Protein AF-A0A455T056-F1 (afdb_monomer_lite)

Secondary structure (DSSP, 8-state):
------PPPP-HHHHHHHHHHHHHHHHHHHHHS-HHHHHHHHHHHHH--THHHHTTGGGS-HHHHHHHHHHHHHHHHHHHHHHHHHHHHTS-TT----B-HHHHHHHHHHHHHHHHHHHHHHT-GGGPSPPHHHHHHHHHHHHHHHHTTTPPBGGG--

pLDDT: mean 86.05, std 11.61, range [31.84, 95.88]

Sequence (158 aa):
MPNSQNFPLPGLLEWALAGRTFEDLQELALRLLPEQAQARWQRWHETQEISELETLLPQLSPGDQHLLEILVALEQGIELLQSRTQEILEHPFDSPLYFSEPEIRQLRWLIGLSESTLRRLQTCRSLQPFPLELDMGRRLFRYLGRILRYYPRRESLN

Structure (mmCIF, N/CA/C/O backbone):
data_AF-A0A455T056-F1
#
_entry.id   AF-A0A455T056-F1
#
loop_
_atom_site.group_PDB
_atom_site.id
_atom_site.type_symbol
_atom_site.label_atom_id
_atom_site.label_alt_id
_atom_site.label_comp_id
_atom_site.label_asym_id
_atom_site.label_entity_id
_atom_site.label_seq_id
_atom_site.pdbx_PDB_ins_code
_atom_site.Cartn_x
_atom_site.Cartn_y
_atom_site.Cartn_z
_atom_site.occupancy
_atom_site.B_iso_or_equiv
_atom_site.auth_seq_id
_atom_site.auth_comp_id
_atom_site.auth_asym_id
_atom_site.auth_atom_id
_atom_site.pdbx_PDB_model_num
ATOM 1 N N . MET A 1 1 ? -0.198 -18.231 -31.625 1.00 31.84 1 MET A N 1
ATOM 2 C CA . MET A 1 1 ? 0.168 -16.801 -31.571 1.00 31.84 1 MET A CA 1
ATOM 3 C C . MET A 1 1 ? -0.710 -16.157 -30.507 1.00 31.84 1 MET A C 1
ATOM 5 O O . MET A 1 1 ? -1.876 -15.929 -30.808 1.00 31.84 1 MET A O 1
ATOM 9 N N . PRO A 1 2 ? -0.283 -15.982 -29.244 1.00 41.41 2 PRO A N 1
ATOM 10 C CA . PRO A 1 2 ? -1.115 -15.231 -28.320 1.00 41.41 2 PRO A CA 1
ATOM 11 C C . PRO A 1 2 ? -0.997 -13.750 -28.691 1.00 41.41 2 PRO A C 1
ATOM 13 O O . PRO A 1 2 ? 0.103 -13.253 -28.908 1.00 41.41 2 PRO A O 1
ATOM 16 N N . ASN A 1 3 ? -2.144 -13.085 -28.819 1.00 36.38 3 ASN A N 1
ATOM 17 C CA . ASN A 1 3 ? -2.261 -11.655 -29.072 1.00 36.38 3 ASN A CA 1
ATOM 18 C C . ASN A 1 3 ? -1.389 -10.870 -28.085 1.00 36.38 3 ASN A C 1
ATOM 20 O O . ASN A 1 3 ? -1.761 -10.713 -26.921 1.00 36.38 3 ASN A O 1
ATOM 24 N N . SER A 1 4 ? -0.251 -10.365 -28.556 1.00 43.38 4 SER A N 1
ATOM 25 C CA . SER A 1 4 ? 0.544 -9.351 -27.871 1.00 43.38 4 SER A CA 1
ATOM 26 C C . SER A 1 4 ? -0.270 -8.059 -27.873 1.00 43.38 4 SER A C 1
ATOM 28 O O . SER A 1 4 ? -0.117 -7.207 -28.744 1.00 43.38 4 SER A O 1
ATOM 30 N N . GLN A 1 5 ? -1.229 -7.932 -26.954 1.00 52.34 5 GLN A N 1
ATOM 31 C CA . GLN A 1 5 ? -1.783 -6.623 -26.644 1.00 52.34 5 GLN A CA 1
ATOM 32 C C . GLN A 1 5 ? -0.616 -5.789 -26.114 1.00 52.34 5 GLN A C 1
ATOM 34 O O . GLN A 1 5 ? -0.154 -6.010 -24.996 1.00 52.34 5 GLN A O 1
ATOM 39 N N . ASN A 1 6 ? -0.115 -4.880 -26.954 1.00 55.66 6 ASN A N 1
ATOM 40 C CA . ASN A 1 6 ? 0.864 -3.866 -26.583 1.00 55.66 6 ASN A CA 1
ATOM 41 C C . ASN A 1 6 ? 0.196 -2.909 -25.595 1.00 55.66 6 ASN A C 1
ATOM 43 O O . ASN A 1 6 ? -0.308 -1.852 -25.969 1.00 55.66 6 ASN A O 1
ATOM 47 N N . PHE A 1 7 ? 0.126 -3.312 -24.332 1.00 58.00 7 PHE A N 1
ATOM 48 C CA . PHE A 1 7 ? -0.151 -2.374 -23.264 1.00 58.00 7 PHE A CA 1
ATOM 49 C C . PHE A 1 7 ? 1.102 -1.516 -23.075 1.00 58.00 7 PHE A C 1
ATOM 51 O O . PHE A 1 7 ? 2.185 -2.090 -22.933 1.00 58.00 7 PHE A O 1
ATOM 58 N N . PRO A 1 8 ? 0.990 -0.175 -23.097 1.00 71.12 8 PRO A N 1
ATOM 59 C CA . PRO A 1 8 ? 2.126 0.670 -22.766 1.00 71.12 8 PRO A CA 1
ATOM 60 C C . PRO A 1 8 ? 2.596 0.310 -21.356 1.00 71.12 8 PRO A C 1
ATOM 62 O O . PRO A 1 8 ? 1.782 0.165 -20.439 1.00 71.12 8 PRO A O 1
ATOM 65 N N . LEU A 1 9 ? 3.900 0.089 -21.197 1.00 77.94 9 LEU A N 1
ATOM 66 C CA . LEU A 1 9 ? 4.461 -0.197 -19.885 1.00 77.94 9 LEU A CA 1
ATOM 67 C C . LEU A 1 9 ? 4.297 1.042 -18.994 1.00 77.94 9 LEU A C 1
ATOM 69 O O . LEU A 1 9 ? 4.563 2.147 -19.467 1.00 77.94 9 LEU A O 1
ATOM 73 N N . PRO A 1 10 ? 3.852 0.876 -17.737 1.00 83.69 10 PRO A N 1
ATOM 74 C CA . PRO A 1 10 ? 3.848 1.950 -16.755 1.00 83.69 10 PRO A CA 1
ATOM 75 C C . PRO A 1 10 ? 5.229 2.606 -16.662 1.00 83.69 10 PRO A C 1
ATOM 77 O O . PRO A 1 10 ? 6.227 1.918 -16.436 1.00 83.69 10 PRO A O 1
ATOM 80 N N . GLY A 1 11 ? 5.275 3.920 -16.861 1.00 83.81 11 GLY A N 1
ATOM 81 C CA . GLY A 1 11 ? 6.469 4.725 -16.678 1.00 83.81 11 GLY A CA 1
ATOM 82 C C . GLY A 1 11 ? 6.619 5.184 -15.230 1.00 83.81 11 GLY A C 1
ATOM 83 O O . GLY A 1 11 ? 5.839 4.830 -14.343 1.00 83.81 11 GLY A O 1
ATOM 84 N N . LEU A 1 12 ? 7.640 6.007 -14.990 1.00 84.75 12 LEU A N 1
ATOM 85 C CA . LEU A 1 12 ? 7.947 6.551 -13.665 1.00 84.75 12 LEU A CA 1
ATOM 86 C C . LEU A 1 12 ? 6.755 7.298 -13.049 1.00 84.75 12 LEU A C 1
ATOM 88 O O . LEU A 1 12 ? 6.504 7.182 -11.853 1.00 84.75 12 LEU A O 1
ATOM 92 N N . LEU A 1 13 ? 5.996 8.030 -13.871 1.00 86.81 13 LEU A N 1
ATOM 93 C CA . LEU A 1 13 ? 4.831 8.784 -13.418 1.00 86.81 13 LEU A CA 1
ATOM 94 C C . LEU A 1 13 ? 3.741 7.864 -12.858 1.00 86.81 13 LEU A C 1
ATOM 96 O O . LEU A 1 13 ? 3.213 8.131 -11.783 1.00 86.81 13 LEU A O 1
ATOM 100 N N . GLU A 1 14 ? 3.403 6.779 -13.556 1.00 90.06 14 GLU A N 1
ATOM 101 C CA . GLU A 1 14 ? 2.399 5.828 -13.081 1.00 90.06 14 GLU A CA 1
ATOM 102 C C . GLU A 1 14 ? 2.813 5.179 -11.757 1.00 90.06 14 GLU A C 1
ATOM 104 O O . GLU A 1 14 ? 1.965 4.986 -10.885 1.00 90.06 14 GLU A O 1
ATOM 109 N N . TRP A 1 15 ? 4.102 4.877 -11.586 1.00 90.06 15 TRP A N 1
ATOM 110 C CA . TRP A 1 15 ? 4.627 4.317 -10.340 1.00 90.06 15 TRP A CA 1
ATOM 111 C C . TRP A 1 15 ? 4.649 5.335 -9.199 1.00 90.06 15 TRP A C 1
ATOM 113 O O . TRP A 1 15 ? 4.233 5.000 -8.091 1.00 90.06 15 TRP A O 1
ATOM 123 N N . ALA A 1 16 ? 5.021 6.586 -9.471 1.00 89.38 16 ALA A N 1
ATOM 124 C CA . ALA A 1 16 ? 4.956 7.669 -8.491 1.00 89.38 16 ALA A CA 1
ATOM 125 C C . ALA A 1 16 ? 3.512 7.928 -8.028 1.00 89.38 16 ALA A C 1
ATOM 127 O O . ALA A 1 16 ? 3.246 8.036 -6.832 1.00 89.38 16 ALA A O 1
ATOM 128 N N . LEU A 1 17 ? 2.552 7.951 -8.960 1.00 92.00 17 LEU A N 1
ATOM 129 C CA . LEU A 1 17 ? 1.130 8.095 -8.636 1.00 92.00 17 LEU A CA 1
ATOM 130 C C . LEU A 1 17 ? 0.586 6.891 -7.853 1.00 92.00 17 LEU A C 1
ATOM 132 O O . LEU A 1 17 ? -0.278 7.058 -6.992 1.00 92.00 17 LEU A O 1
ATOM 136 N N . ALA A 1 18 ? 1.081 5.681 -8.129 1.00 93.12 18 ALA A N 1
ATOM 137 C CA . ALA A 1 18 ? 0.713 4.487 -7.375 1.00 93.12 18 ALA A CA 1
ATOM 138 C C . ALA A 1 18 ? 1.220 4.563 -5.931 1.00 93.12 18 ALA A C 1
ATOM 140 O O . ALA A 1 18 ? 0.439 4.309 -5.015 1.00 93.12 18 ALA A O 1
ATOM 141 N N . GLY A 1 19 ? 2.477 4.978 -5.738 1.00 93.56 19 GLY A N 1
ATOM 142 C CA . GLY A 1 19 ? 3.056 5.233 -4.418 1.00 93.56 19 GLY A CA 1
ATOM 143 C C . GLY A 1 19 ? 2.249 6.272 -3.649 1.00 93.56 19 GLY A C 1
ATOM 144 O O . GLY A 1 19 ? 1.789 5.996 -2.545 1.00 93.56 19 GLY A O 1
ATOM 145 N N . ARG A 1 20 ? 1.935 7.406 -4.288 1.00 94.38 20 ARG A N 1
ATOM 146 C CA . ARG A 1 20 ? 1.098 8.439 -3.669 1.00 94.38 20 ARG A CA 1
ATOM 147 C C . ARG A 1 20 ? -0.290 7.928 -3.282 1.00 94.38 20 ARG A C 1
ATOM 149 O O . ARG A 1 20 ? -0.790 8.235 -2.209 1.00 94.38 20 ARG A O 1
ATOM 156 N N . THR A 1 21 ? -0.900 7.102 -4.131 1.00 95.00 21 THR A N 1
ATOM 157 C CA . THR A 1 21 ? -2.197 6.488 -3.819 1.00 95.00 21 THR A CA 1
ATOM 158 C C . THR A 1 21 ? -2.103 5.552 -2.610 1.00 95.00 21 THR A C 1
ATOM 160 O O . THR A 1 21 ? -3.055 5.465 -1.833 1.00 95.00 21 THR A O 1
ATOM 163 N N . PHE A 1 22 ? -0.991 4.826 -2.442 1.00 95.88 22 PHE A N 1
ATOM 164 C CA . PHE A 1 22 ? -0.776 4.013 -1.245 1.00 95.88 22 PHE A CA 1
ATOM 165 C C . PHE A 1 22 ? -0.657 4.880 0.008 1.00 95.88 22 PHE A C 1
ATOM 167 O O . PHE A 1 22 ? -1.309 4.552 0.994 1.00 95.88 22 PHE A O 1
ATOM 174 N N . GLU A 1 23 ? 0.078 5.994 -0.048 1.00 94.88 23 GLU A N 1
ATOM 175 C CA . GLU A 1 23 ? 0.181 6.961 1.057 1.00 94.88 23 GLU A CA 1
ATOM 176 C C . GLU A 1 23 ? -1.192 7.531 1.441 1.00 94.88 23 GLU A C 1
ATOM 178 O O . GLU A 1 23 ? -1.579 7.487 2.606 1.00 94.88 23 GLU A O 1
ATOM 183 N N . ASP A 1 24 ? -1.977 7.995 0.463 1.00 95.06 24 ASP A N 1
ATOM 184 C CA . ASP A 1 24 ? -3.309 8.555 0.722 1.00 95.06 24 ASP A CA 1
ATOM 185 C C . ASP A 1 24 ? -4.251 7.497 1.342 1.00 95.06 24 ASP A C 1
ATOM 187 O O . ASP A 1 24 ? -5.070 7.794 2.219 1.00 95.06 24 ASP A O 1
ATOM 191 N N . LEU A 1 25 ? -4.146 6.236 0.900 1.00 94.50 25 LEU A N 1
ATOM 192 C CA . LEU A 1 25 ? -4.923 5.133 1.465 1.00 94.50 25 LEU A CA 1
ATOM 193 C C . LEU A 1 25 ? -4.444 4.771 2.874 1.00 94.50 25 LEU A C 1
ATOM 195 O O . LEU A 1 25 ? -5.271 4.444 3.726 1.00 94.50 25 LEU A O 1
ATOM 199 N N . GLN A 1 26 ? -3.136 4.833 3.120 1.00 94.75 26 GLN A N 1
ATOM 200 C CA . GLN A 1 26 ? -2.533 4.589 4.424 1.00 94.75 26 GLN A CA 1
ATOM 201 C C . GLN A 1 26 ? -3.006 5.646 5.428 1.00 94.75 26 GLN A C 1
ATOM 203 O O . GLN A 1 26 ? -3.501 5.296 6.497 1.00 94.75 26 GLN A O 1
ATOM 208 N N . GLU A 1 27 ? -2.965 6.927 5.060 1.00 93.69 27 GLU A N 1
ATOM 209 C CA . GLU A 1 27 ? -3.456 8.029 5.892 1.00 93.69 27 GLU A CA 1
ATOM 210 C C . GLU A 1 27 ? -4.944 7.859 6.233 1.00 93.69 27 GLU A C 1
ATOM 212 O O . GLU A 1 27 ? -5.362 8.030 7.383 1.00 93.69 27 GLU A O 1
ATOM 217 N N . LEU A 1 28 ? -5.759 7.467 5.248 1.00 92.62 28 LEU A N 1
ATOM 218 C CA . LEU A 1 28 ? -7.175 7.197 5.473 1.00 92.62 28 LEU A CA 1
ATOM 219 C C . LEU A 1 28 ? -7.395 5.987 6.392 1.00 92.62 28 LEU A C 1
ATOM 221 O O . LEU A 1 28 ? -8.207 6.065 7.312 1.00 92.62 28 LEU A O 1
ATOM 225 N N . ALA A 1 29 ? -6.695 4.875 6.156 1.00 92.06 29 ALA A N 1
ATOM 226 C CA . ALA A 1 29 ? -6.813 3.668 6.970 1.00 92.06 29 ALA A CA 1
ATOM 227 C C . ALA A 1 29 ? -6.378 3.920 8.421 1.00 92.06 29 ALA A C 1
ATOM 229 O O . ALA A 1 29 ? -7.051 3.463 9.345 1.00 92.06 29 ALA A O 1
ATOM 230 N N . LEU A 1 30 ? -5.326 4.716 8.628 1.00 93.06 30 LEU A N 1
ATOM 231 C CA . LEU A 1 30 ? -4.853 5.107 9.951 1.00 93.06 30 LEU A CA 1
ATOM 232 C C . LEU A 1 30 ? -5.905 5.927 10.702 1.00 93.06 30 LEU A C 1
ATOM 234 O O . LEU A 1 30 ? -6.206 5.631 11.853 1.00 93.06 30 LEU A O 1
ATOM 238 N N . ARG A 1 31 ? -6.541 6.904 10.045 1.00 92.19 31 ARG A N 1
ATOM 239 C CA . ARG A 1 31 ? -7.613 7.718 10.654 1.00 92.19 31 ARG A CA 1
ATOM 240 C C . ARG A 1 31 ? -8.840 6.912 11.074 1.00 92.19 31 ARG A C 1
ATOM 242 O O . ARG A 1 31 ? -9.601 7.370 11.923 1.00 92.19 31 ARG A O 1
ATOM 249 N N . LEU A 1 32 ? -9.061 5.753 10.457 1.00 91.38 32 LEU A N 1
ATOM 250 C CA . LEU A 1 32 ? -10.173 4.863 10.785 1.00 91.38 32 LEU A CA 1
ATOM 251 C C . LEU A 1 32 ? -9.881 3.956 11.983 1.00 91.38 32 LEU A C 1
ATOM 253 O O . LEU A 1 32 ? -10.823 3.412 12.556 1.00 91.38 32 LEU A O 1
ATOM 257 N N . LEU A 1 33 ? -8.612 3.797 12.367 1.00 92.44 33 LEU A N 1
ATOM 258 C CA . LEU A 1 33 ? -8.238 3.013 13.535 1.00 92.44 33 LEU A CA 1
ATOM 259 C C . LEU A 1 33 ? -8.562 3.747 14.848 1.00 92.44 33 LEU A C 1
ATOM 261 O O . LEU A 1 33 ? -8.527 4.978 14.895 1.00 92.44 33 LEU A O 1
ATOM 265 N N . PRO A 1 34 ? -8.789 3.016 15.955 1.00 92.75 34 PRO A N 1
ATOM 266 C CA . PRO A 1 34 ? -8.833 3.600 17.295 1.00 92.75 34 PRO A CA 1
ATOM 267 C C . PRO A 1 34 ? -7.531 4.340 17.646 1.00 92.75 34 PRO A C 1
ATOM 269 O O . PRO A 1 34 ? -6.450 3.893 17.274 1.00 92.75 34 PRO A O 1
ATOM 272 N N . GLU A 1 35 ? -7.595 5.415 18.437 1.00 93.06 35 GLU A N 1
ATOM 273 C CA . GLU A 1 35 ? -6.419 6.241 18.789 1.00 93.06 35 GLU A CA 1
ATOM 274 C C . GLU A 1 35 ? -5.249 5.428 19.374 1.00 93.06 35 GLU A C 1
ATOM 276 O O . GLU A 1 35 ? -4.087 5.647 19.032 1.00 93.06 35 GLU A O 1
ATOM 281 N N . GLN A 1 36 ? -5.545 4.432 20.216 1.00 91.31 36 GLN A N 1
ATOM 282 C CA . GLN A 1 36 ? -4.527 3.536 20.774 1.00 91.31 36 GLN A CA 1
ATOM 283 C C . GLN A 1 36 ? -3.809 2.725 19.683 1.00 91.31 36 GLN A C 1
ATOM 285 O O . GLN A 1 36 ? -2.599 2.516 19.763 1.00 91.31 36 GLN A O 1
ATOM 290 N N . ALA A 1 37 ? -4.547 2.278 18.666 1.00 92.81 37 ALA A N 1
ATOM 291 C CA . ALA A 1 37 ? -4.008 1.551 17.526 1.00 92.81 37 ALA A CA 1
ATOM 292 C C . ALA A 1 37 ? -3.181 2.466 16.620 1.00 92.81 37 ALA A C 1
ATOM 294 O O . ALA A 1 37 ? -2.105 2.063 16.188 1.00 92.81 37 ALA A O 1
ATOM 295 N N . GLN A 1 38 ? -3.618 3.713 16.417 1.00 94.75 38 GLN A N 1
ATOM 296 C CA . GLN A 1 38 ? -2.841 4.724 15.694 1.00 94.75 38 GLN A CA 1
ATOM 297 C C . GLN A 1 38 ? -1.488 4.984 16.369 1.00 94.75 38 GLN A C 1
ATOM 299 O O . GLN A 1 38 ? -0.454 4.990 15.708 1.00 94.75 38 GLN A O 1
ATOM 304 N N . ALA A 1 39 ? -1.470 5.135 17.697 1.00 92.94 39 ALA A N 1
ATOM 305 C CA . ALA A 1 39 ? -0.235 5.364 18.445 1.00 92.94 39 ALA A CA 1
ATOM 306 C C . ALA A 1 39 ? 0.736 4.172 18.369 1.00 92.94 39 ALA A C 1
ATOM 308 O O . ALA A 1 39 ? 1.948 4.365 18.288 1.00 92.94 39 ALA A O 1
ATOM 309 N N . ARG A 1 40 ? 0.218 2.937 18.395 1.00 92.94 40 ARG A N 1
ATOM 310 C CA . ARG A 1 40 ? 1.031 1.718 18.245 1.00 92.94 40 ARG A CA 1
ATOM 311 C C . ARG A 1 40 ? 1.549 1.538 16.825 1.00 92.94 40 ARG A C 1
ATOM 313 O O . ARG A 1 40 ? 2.713 1.200 16.659 1.00 92.94 40 ARG A O 1
ATOM 320 N N . TRP A 1 41 ? 0.721 1.834 15.825 1.00 93.69 41 TRP A N 1
ATOM 321 C CA . TRP A 1 41 ? 1.146 1.893 14.429 1.00 93.69 41 TRP A CA 1
ATOM 322 C C . TRP A 1 41 ? 2.305 2.876 14.239 1.00 93.69 41 TRP A C 1
ATOM 324 O O . TRP A 1 41 ? 3.328 2.510 13.675 1.00 93.69 41 TRP A O 1
ATOM 334 N N . GLN A 1 42 ? 2.181 4.091 14.778 1.00 93.12 42 GLN A N 1
ATOM 335 C CA . GLN A 1 42 ? 3.222 5.113 14.674 1.00 93.12 42 GLN A CA 1
ATOM 336 C C . GLN A 1 42 ? 4.542 4.662 15.316 1.00 93.12 42 GLN A C 1
ATOM 338 O O . GLN A 1 42 ? 5.605 4.838 14.729 1.00 93.12 42 GLN A O 1
ATOM 343 N N . ARG A 1 43 ? 4.483 4.027 16.495 1.00 93.06 43 ARG A N 1
ATOM 344 C CA . ARG A 1 43 ? 5.681 3.465 17.136 1.00 93.06 43 ARG A CA 1
ATOM 345 C C . ARG A 1 43 ? 6.304 2.355 16.309 1.00 93.06 43 ARG A C 1
ATOM 347 O O . ARG A 1 43 ? 7.511 2.372 16.126 1.00 93.06 43 ARG A O 1
ATOM 354 N N . TRP A 1 44 ? 5.496 1.426 15.800 1.00 94.12 44 TRP A N 1
ATOM 355 C CA . TRP A 1 44 ? 5.985 0.379 14.907 1.00 94.12 44 TRP A CA 1
ATOM 356 C C . TRP A 1 44 ? 6.667 0.974 13.671 1.00 94.12 44 TRP A C 1
ATOM 358 O O . TRP A 1 44 ? 7.751 0.535 13.316 1.00 94.12 44 TRP A O 1
ATOM 368 N N . HIS A 1 45 ? 6.083 2.002 13.056 1.00 91.62 45 HIS A N 1
ATOM 369 C CA . HIS A 1 45 ? 6.667 2.670 11.895 1.00 91.62 45 HIS A CA 1
ATOM 370 C C . HIS A 1 45 ? 8.036 3.303 12.223 1.00 91.62 45 HIS A C 1
ATOM 372 O O . HIS A 1 45 ? 8.960 3.259 11.414 1.00 91.62 45 HIS A O 1
ATOM 378 N N . GLU A 1 46 ? 8.200 3.853 13.430 1.00 91.75 46 GLU A N 1
ATOM 379 C CA . GLU A 1 46 ? 9.457 4.458 13.893 1.00 91.75 46 GLU A CA 1
ATOM 380 C C . GLU A 1 46 ? 10.524 3.431 14.306 1.00 91.75 46 GLU A C 1
ATOM 382 O O . GLU A 1 46 ? 11.707 3.636 14.038 1.00 91.75 46 GLU A O 1
ATOM 387 N N . THR A 1 47 ? 10.135 2.347 14.982 1.00 92.00 47 THR A N 1
ATOM 388 C CA . THR A 1 47 ? 11.077 1.378 15.573 1.00 92.00 47 THR A CA 1
ATOM 389 C C . THR A 1 47 ? 11.277 0.125 14.731 1.00 92.00 47 THR A C 1
ATOM 391 O O . THR A 1 47 ? 12.263 -0.585 14.919 1.00 92.00 47 THR A O 1
ATOM 394 N N . GLN A 1 48 ? 10.343 -0.165 13.825 1.00 89.25 48 GLN A N 1
ATOM 395 C CA . GLN A 1 48 ? 10.234 -1.414 13.067 1.00 89.25 48 GLN A CA 1
ATOM 396 C C . GLN A 1 48 ? 10.137 -2.668 13.966 1.00 89.25 48 GLN A C 1
ATOM 398 O O . GLN A 1 48 ? 10.378 -3.795 13.528 1.00 89.25 48 GLN A O 1
ATOM 403 N N . GLU A 1 49 ? 9.749 -2.503 15.238 1.00 90.94 49 GLU A N 1
ATOM 404 C CA . GLU A 1 49 ? 9.589 -3.603 16.193 1.00 90.94 49 GLU A CA 1
ATOM 405 C C . GLU A 1 49 ? 8.196 -4.236 16.086 1.00 90.94 49 GLU A C 1
ATOM 407 O O . GLU A 1 49 ? 7.194 -3.657 16.505 1.00 90.94 49 GLU A O 1
ATOM 412 N N . ILE A 1 50 ? 8.118 -5.469 15.571 1.00 88.19 50 ILE A N 1
ATOM 413 C CA . ILE A 1 50 ? 6.839 -6.165 15.325 1.00 88.19 50 ILE A CA 1
ATOM 414 C C . ILE A 1 50 ? 5.980 -6.358 16.590 1.00 88.19 50 ILE A C 1
ATOM 416 O O . ILE A 1 50 ? 4.752 -6.420 16.508 1.00 88.19 50 ILE A O 1
ATOM 420 N N . SER A 1 51 ? 6.614 -6.374 17.765 1.00 89.62 51 SER A N 1
ATOM 421 C CA . SER A 1 51 ? 5.968 -6.468 19.080 1.00 89.62 51 SER A CA 1
ATOM 422 C C . SER A 1 51 ? 4.957 -5.338 19.332 1.00 89.62 51 SER A C 1
ATOM 424 O O . SER A 1 51 ? 3.944 -5.550 20.011 1.00 89.62 51 SER A O 1
ATOM 426 N N . GLU A 1 52 ? 5.177 -4.152 18.754 1.00 89.94 52 GLU A N 1
ATOM 427 C CA . GLU A 1 52 ? 4.252 -3.016 18.839 1.00 89.94 52 GLU A CA 1
ATOM 428 C C . GLU A 1 52 ? 2.895 -3.327 18.186 1.00 89.94 52 GLU A C 1
ATOM 430 O O . GLU A 1 52 ? 1.859 -2.865 18.672 1.00 89.94 52 GLU A O 1
ATOM 435 N N . LEU A 1 53 ? 2.877 -4.166 17.142 1.00 89.44 53 LEU A N 1
ATOM 436 C CA . LEU A 1 53 ? 1.655 -4.599 16.460 1.00 89.44 53 LEU A CA 1
ATOM 437 C C . LEU A 1 53 ? 1.087 -5.898 17.045 1.0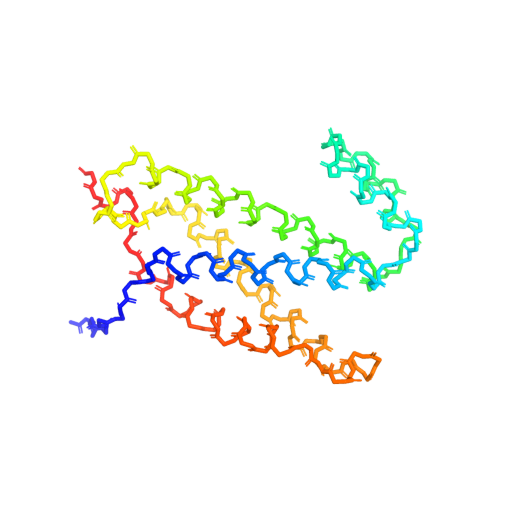0 89.44 53 LEU A C 1
ATOM 439 O O . LEU A 1 53 ? -0.124 -6.010 17.234 1.00 89.44 53 LEU A O 1
ATOM 443 N N . GLU A 1 54 ? 1.933 -6.873 17.385 1.00 88.25 54 GLU A N 1
ATOM 444 C CA . GLU A 1 54 ? 1.489 -8.171 17.922 1.00 88.25 54 GLU A CA 1
ATOM 445 C C . GLU A 1 54 ? 0.702 -8.026 19.228 1.00 88.25 54 GLU A C 1
ATOM 447 O O . GLU A 1 54 ? -0.299 -8.709 19.446 1.00 88.25 54 GLU A O 1
ATOM 452 N N . THR A 1 55 ? 1.118 -7.096 20.088 1.00 87.25 55 THR A N 1
ATOM 453 C CA . THR A 1 55 ? 0.427 -6.818 21.356 1.00 87.25 55 THR A CA 1
ATOM 454 C C . THR A 1 55 ? -0.926 -6.129 21.159 1.00 87.25 55 THR A C 1
ATOM 456 O O . THR A 1 55 ? -1.796 -6.213 22.033 1.00 87.25 55 THR A O 1
ATOM 459 N N . LEU A 1 56 ? -1.123 -5.468 20.015 1.00 86.62 56 LEU A N 1
ATOM 460 C CA . LEU A 1 56 ? -2.344 -4.758 19.650 1.00 86.62 56 LEU A CA 1
ATOM 461 C C . LEU A 1 56 ? -3.408 -5.712 19.081 1.00 86.62 56 LEU A C 1
ATOM 463 O O . LEU A 1 56 ? -4.582 -5.576 19.423 1.00 86.62 56 LEU A O 1
ATOM 467 N N . LEU A 1 57 ? -3.013 -6.697 18.261 1.00 84.94 57 LEU A N 1
ATOM 468 C CA . LEU A 1 57 ? -3.929 -7.573 17.509 1.00 84.94 57 LEU A CA 1
ATOM 469 C C . LEU A 1 57 ? -5.080 -8.179 18.343 1.00 84.94 57 LEU A C 1
ATOM 471 O O . LEU A 1 57 ? -6.228 -8.071 17.905 1.00 84.94 57 LEU A O 1
ATOM 475 N N . PRO A 1 58 ? -4.857 -8.753 19.546 1.00 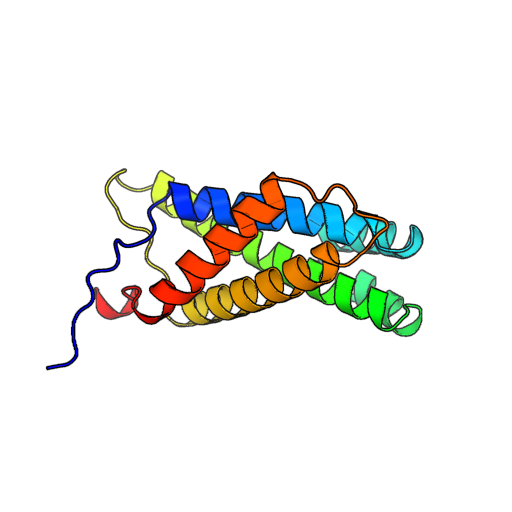86.94 58 PRO A N 1
ATOM 476 C CA . PRO A 1 58 ? -5.933 -9.372 20.328 1.00 86.94 58 PRO A CA 1
ATOM 477 C C . PRO A 1 58 ? -6.973 -8.379 20.865 1.00 86.94 58 PRO A C 1
ATOM 479 O O . PRO A 1 58 ? -8.054 -8.790 21.278 1.00 86.94 58 PRO A O 1
ATOM 482 N N . GLN A 1 59 ? -6.639 -7.086 20.904 1.00 89.94 59 GLN A N 1
ATOM 483 C CA . GLN A 1 59 ? -7.477 -6.020 21.466 1.00 89.94 59 GLN A CA 1
ATOM 484 C C . GLN A 1 59 ? -8.347 -5.339 20.401 1.00 89.94 59 GLN A C 1
ATOM 486 O O . GLN A 1 59 ? -9.261 -4.586 20.733 1.00 89.94 59 GLN A O 1
ATOM 491 N N . LEU A 1 60 ? -8.055 -5.588 19.124 1.00 90.50 60 LEU A N 1
ATOM 492 C CA . LEU A 1 60 ? -8.725 -4.970 17.989 1.00 90.50 60 LEU A CA 1
ATOM 493 C C . LEU A 1 60 ? -9.969 -5.741 17.560 1.00 90.50 60 LEU A C 1
ATOM 495 O O . LEU A 1 60 ? -10.024 -6.970 17.628 1.00 90.50 60 LEU A O 1
ATOM 499 N N . SER A 1 61 ? -10.956 -5.011 17.037 1.00 92.44 61 SER A N 1
ATOM 500 C CA . SER A 1 61 ? -12.055 -5.643 16.312 1.00 92.44 61 SER A CA 1
ATOM 501 C C . SER A 1 61 ? -11.532 -6.290 15.019 1.00 92.44 61 SER A C 1
ATOM 503 O O . SER A 1 61 ? -10.520 -5.842 14.479 1.00 92.44 61 SER A O 1
ATOM 505 N N . PRO A 1 62 ? -12.225 -7.286 14.438 1.00 89.38 62 PRO A N 1
ATOM 506 C CA . PRO A 1 62 ? -11.817 -7.866 13.155 1.00 89.38 62 PRO A CA 1
ATOM 507 C C . PRO A 1 62 ? -11.692 -6.831 12.023 1.00 89.38 62 PRO A C 1
ATOM 509 O O . PRO A 1 62 ? -10.890 -6.995 11.108 1.00 89.38 62 PRO A O 1
ATOM 512 N N . GLY A 1 63 ? -12.486 -5.754 12.080 1.00 88.12 63 GLY A N 1
ATOM 513 C CA . GLY A 1 63 ? -12.386 -4.643 11.135 1.00 88.12 63 GLY A CA 1
ATOM 514 C C . GLY A 1 63 ? -11.081 -3.863 11.294 1.00 88.12 63 GLY A C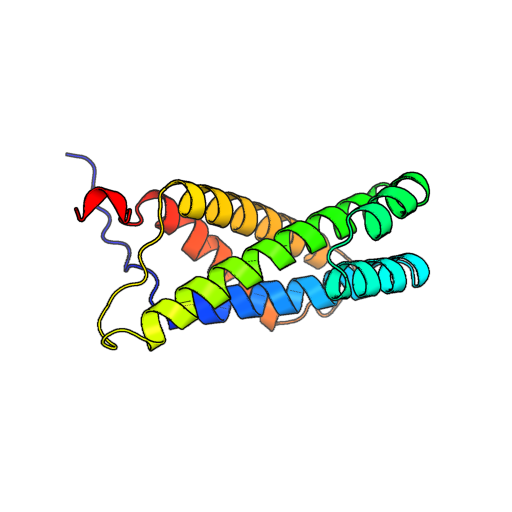 1
ATOM 515 O O . GLY A 1 63 ? -10.418 -3.587 10.298 1.00 88.12 63 GLY A O 1
ATOM 516 N N . ASP A 1 64 ? -10.691 -3.576 12.535 1.00 91.06 64 ASP A N 1
ATOM 517 C CA . ASP A 1 64 ? -9.459 -2.845 12.847 1.00 91.06 64 ASP A CA 1
ATOM 518 C C . ASP A 1 64 ? -8.211 -3.701 12.609 1.00 91.06 64 ASP A C 1
ATOM 520 O O . ASP A 1 64 ? -7.216 -3.196 12.103 1.00 91.06 64 ASP A O 1
ATOM 524 N N . GLN A 1 65 ? -8.270 -5.006 12.900 1.00 91.00 65 GLN A N 1
ATOM 525 C CA . GLN A 1 65 ? -7.204 -5.953 12.545 1.00 91.00 65 GLN A CA 1
ATOM 526 C C . GLN A 1 65 ? -6.949 -5.932 11.039 1.00 91.00 65 GLN A C 1
ATOM 528 O O . GLN A 1 65 ? -5.812 -5.798 10.600 1.00 91.00 65 GLN A O 1
ATOM 533 N N . HIS A 1 66 ? -8.018 -5.982 10.243 1.00 88.94 66 HIS A N 1
ATOM 534 C CA . HIS A 1 66 ? -7.897 -5.917 8.795 1.00 88.94 66 HIS A CA 1
ATOM 535 C C . HIS A 1 66 ? -7.332 -4.574 8.305 1.00 88.94 66 HIS A C 1
ATOM 537 O O . HIS A 1 66 ? -6.525 -4.551 7.378 1.00 88.94 66 HIS A O 1
ATOM 543 N N . LEU A 1 67 ? -7.732 -3.451 8.913 1.00 91.25 67 LEU A N 1
ATOM 544 C CA . LEU A 1 67 ? -7.145 -2.141 8.608 1.00 91.25 67 LEU A CA 1
ATOM 545 C C . LEU A 1 67 ? -5.653 -2.098 8.952 1.00 91.25 67 LEU A C 1
ATOM 547 O O . LEU A 1 67 ? -4.874 -1.561 8.171 1.00 91.25 67 LEU A O 1
ATOM 551 N N . LEU A 1 68 ? -5.245 -2.703 10.067 1.00 92.19 68 LEU A N 1
ATOM 552 C CA . LEU A 1 68 ? -3.843 -2.792 10.460 1.00 92.19 68 LEU A CA 1
ATOM 553 C C . LEU A 1 68 ? -3.018 -3.638 9.481 1.00 92.19 68 LEU A C 1
ATOM 555 O O . LEU A 1 68 ? -1.938 -3.225 9.075 1.00 92.19 68 LEU A O 1
ATOM 559 N N . GLU A 1 69 ? -3.537 -4.789 9.048 1.00 89.81 69 GLU A N 1
ATOM 560 C CA . GLU A 1 69 ? -2.902 -5.616 8.011 1.00 89.81 69 GLU A CA 1
ATOM 561 C C . GLU A 1 69 ? -2.719 -4.840 6.701 1.00 89.81 69 GLU A C 1
ATOM 563 O O . GLU A 1 69 ? -1.673 -4.935 6.058 1.00 89.81 69 GLU A O 1
ATOM 568 N N . ILE A 1 70 ? -3.726 -4.047 6.314 1.00 91.81 70 ILE A N 1
ATOM 569 C CA . ILE A 1 70 ? -3.637 -3.166 5.148 1.00 91.81 70 ILE A CA 1
ATOM 570 C C . ILE A 1 70 ? -2.531 -2.130 5.345 1.00 91.81 70 ILE A C 1
ATOM 572 O O . ILE A 1 70 ? -1.747 -1.930 4.425 1.00 91.81 70 ILE A O 1
ATOM 576 N N . LEU A 1 71 ? -2.445 -1.488 6.511 1.00 94.19 71 LEU A N 1
ATOM 577 C CA . LEU A 1 71 ? -1.404 -0.498 6.790 1.00 94.19 71 LEU A CA 1
ATOM 578 C C . LEU A 1 71 ? 0.000 -1.099 6.646 1.00 94.19 71 LEU A C 1
ATOM 580 O O . LEU A 1 71 ? 0.821 -0.524 5.933 1.00 94.19 71 LEU A O 1
ATOM 584 N N . VAL A 1 72 ? 0.251 -2.281 7.230 1.00 91.44 72 VAL A N 1
ATOM 585 C CA . VAL A 1 72 ? 1.535 -3.003 7.088 1.00 91.44 72 VAL A CA 1
ATOM 586 C C . VAL A 1 72 ? 1.845 -3.280 5.617 1.00 91.44 72 VAL A C 1
ATOM 588 O O . VAL A 1 72 ? 2.964 -3.062 5.157 1.00 91.44 72 VAL A O 1
ATOM 591 N N . ALA A 1 73 ? 0.852 -3.755 4.863 1.00 92.06 73 ALA A N 1
ATOM 592 C CA . ALA A 1 73 ? 1.018 -4.060 3.447 1.00 92.06 73 ALA A CA 1
ATOM 593 C C . ALA A 1 73 ? 1.322 -2.810 2.606 1.00 92.06 73 ALA A C 1
ATOM 595 O O . ALA A 1 73 ? 2.133 -2.871 1.681 1.00 92.06 73 ALA A O 1
ATOM 596 N N . LEU A 1 74 ? 0.664 -1.688 2.917 1.00 94.25 74 LEU A N 1
ATOM 597 C CA . LEU A 1 74 ? 0.883 -0.409 2.247 1.00 94.25 74 LEU A CA 1
ATOM 598 C C . LEU A 1 74 ? 2.287 0.121 2.514 1.00 94.25 74 LEU A C 1
ATOM 600 O O . LEU A 1 74 ? 2.934 0.522 1.554 1.00 94.25 74 LEU A O 1
ATOM 604 N N . GLU A 1 75 ? 2.770 0.046 3.757 1.00 93.38 75 GLU A N 1
ATOM 605 C CA . GLU A 1 75 ? 4.128 0.473 4.118 1.00 93.38 75 GLU A CA 1
ATOM 606 C C . GLU A 1 75 ? 5.180 -0.245 3.264 1.00 93.38 75 GLU A C 1
ATOM 608 O O . GLU A 1 75 ? 5.931 0.384 2.526 1.00 93.38 75 GLU A O 1
ATOM 613 N N . GLN A 1 76 ? 5.129 -1.579 3.230 1.00 90.12 76 GLN A N 1
ATOM 614 C CA . GLN A 1 76 ? 6.048 -2.391 2.418 1.00 90.12 76 GLN A CA 1
ATOM 615 C C . GLN A 1 76 ? 5.969 -2.057 0.920 1.00 90.12 76 GLN A C 1
ATOM 617 O O . GLN A 1 76 ? 6.948 -2.164 0.180 1.00 90.12 76 GLN A O 1
ATOM 622 N N . GLY A 1 77 ? 4.779 -1.693 0.443 1.00 92.06 77 GLY A N 1
ATOM 623 C CA . GLY A 1 77 ? 4.563 -1.258 -0.929 1.00 92.06 77 GLY A CA 1
ATOM 624 C C . GLY A 1 77 ? 5.179 0.090 -1.257 1.00 92.06 77 GLY A C 1
ATOM 625 O O . GLY A 1 77 ? 5.752 0.259 -2.335 1.00 92.06 77 GLY A O 1
ATOM 626 N N . ILE A 1 78 ? 5.029 1.039 -0.337 1.00 93.38 78 ILE A N 1
ATOM 627 C CA . ILE A 1 78 ? 5.592 2.382 -0.429 1.00 93.38 78 ILE A CA 1
ATOM 628 C C . ILE A 1 78 ? 7.117 2.278 -0.437 1.00 93.38 78 ILE A C 1
ATOM 630 O O . ILE A 1 78 ? 7.734 2.772 -1.379 1.00 93.38 78 ILE A O 1
ATOM 634 N N . GLU A 1 79 ? 7.710 1.548 0.510 1.00 92.31 79 GLU A N 1
ATOM 635 C CA . GLU A 1 79 ? 9.157 1.308 0.576 1.00 92.31 79 GLU A CA 1
ATOM 636 C C . GLU A 1 79 ? 9.701 0.690 -0.721 1.00 92.31 79 GLU A C 1
ATOM 638 O O . GLU A 1 79 ? 10.698 1.162 -1.275 1.00 92.31 79 GLU A O 1
ATOM 643 N N . LEU A 1 80 ? 9.019 -0.329 -1.262 1.00 91.56 80 LEU A N 1
ATOM 644 C CA . LEU A 1 80 ? 9.406 -0.965 -2.524 1.00 91.56 80 LEU A CA 1
ATOM 645 C C . LEU A 1 80 ? 9.399 0.031 -3.693 1.00 91.56 80 LEU A C 1
ATOM 647 O O . LEU A 1 80 ? 10.354 0.084 -4.474 1.00 91.56 80 LEU A O 1
ATOM 651 N N . LEU A 1 81 ? 8.323 0.809 -3.843 1.00 91.25 81 LEU A N 1
ATOM 652 C CA . LEU A 1 81 ? 8.216 1.781 -4.931 1.00 91.25 81 LEU A CA 1
ATOM 653 C C . LEU A 1 81 ? 9.217 2.925 -4.772 1.00 91.25 81 LEU A C 1
ATOM 655 O O . LEU A 1 81 ? 9.810 3.335 -5.769 1.00 91.25 81 LEU A O 1
ATOM 659 N N . GLN A 1 82 ? 9.440 3.413 -3.551 1.00 89.81 82 GLN A N 1
ATOM 660 C CA . GLN A 1 82 ? 10.436 4.444 -3.261 1.00 89.81 82 GLN A CA 1
ATOM 661 C C . GLN A 1 82 ? 11.847 3.951 -3.586 1.00 89.81 82 GLN A C 1
ATOM 663 O O . GLN A 1 82 ? 12.565 4.624 -4.324 1.00 89.81 82 GLN A O 1
ATOM 668 N N . SER A 1 83 ? 12.213 2.749 -3.131 1.00 89.25 83 SER A N 1
ATOM 669 C CA . SER A 1 83 ? 13.511 2.133 -3.423 1.00 89.25 83 SER A CA 1
ATOM 670 C C . SER A 1 83 ? 13.751 2.009 -4.929 1.00 89.25 83 SER A C 1
ATOM 672 O O . SER A 1 83 ? 14.778 2.462 -5.431 1.00 89.25 83 SER A O 1
ATOM 674 N N . ARG A 1 84 ? 12.779 1.481 -5.683 1.00 86.44 84 ARG A N 1
ATOM 675 C CA . ARG A 1 84 ? 12.916 1.323 -7.141 1.00 86.44 84 ARG A CA 1
ATOM 676 C C . ARG A 1 84 ? 12.917 2.650 -7.895 1.00 86.44 84 ARG A C 1
ATOM 678 O O . ARG A 1 84 ? 13.635 2.794 -8.880 1.00 86.44 84 ARG A O 1
ATOM 685 N N . THR A 1 85 ? 12.142 3.627 -7.433 1.00 84.25 85 THR A N 1
ATOM 686 C CA . THR A 1 85 ? 12.154 4.987 -7.994 1.00 84.25 85 THR A CA 1
ATOM 687 C C . THR A 1 85 ? 13.526 5.631 -7.799 1.00 84.25 85 THR A C 1
ATOM 689 O O . THR A 1 85 ? 14.068 6.197 -8.746 1.00 84.25 85 THR A O 1
ATOM 692 N N . GLN A 1 86 ? 14.110 5.497 -6.606 1.00 85.00 86 GLN A N 1
ATOM 693 C CA . GLN A 1 86 ? 15.433 6.028 -6.288 1.00 85.00 86 GLN A CA 1
ATOM 694 C C . GLN A 1 86 ? 16.526 5.397 -7.161 1.00 85.00 86 GLN A C 1
ATOM 696 O O . GLN A 1 86 ? 17.330 6.125 -7.736 1.00 85.00 86 GLN A O 1
ATOM 701 N N . GLU A 1 87 ? 16.504 4.073 -7.346 1.00 83.50 87 GLU A N 1
ATOM 702 C CA . GLU A 1 87 ? 17.445 3.379 -8.238 1.00 83.50 87 GLU A CA 1
ATOM 703 C C . GLU A 1 87 ? 17.414 3.935 -9.674 1.00 83.50 87 GLU A C 1
ATOM 705 O O . GLU A 1 87 ? 18.461 4.110 -10.290 1.00 83.50 87 GLU A O 1
ATOM 710 N N . ILE A 1 88 ? 16.237 4.259 -10.227 1.00 79.25 88 ILE A N 1
ATOM 711 C CA . ILE A 1 88 ? 16.161 4.864 -11.570 1.00 79.25 88 ILE A CA 1
ATOM 712 C C . ILE A 1 88 ? 16.757 6.254 -11.608 1.00 79.25 88 ILE A C 1
ATOM 714 O O . ILE A 1 88 ? 17.423 6.590 -12.582 1.00 79.25 88 ILE A O 1
ATOM 718 N N . LEU A 1 89 ? 16.484 7.076 -10.595 1.00 79.19 89 LEU A N 1
ATOM 719 C CA . LEU A 1 89 ? 16.996 8.444 -10.551 1.00 79.19 89 LEU A CA 1
ATOM 720 C C . LEU A 1 89 ? 18.532 8.473 -10.478 1.00 79.19 89 LEU A C 1
ATOM 722 O O . LEU A 1 89 ? 19.147 9.453 -10.897 1.00 79.19 89 LEU A O 1
ATOM 726 N N . GLU A 1 90 ? 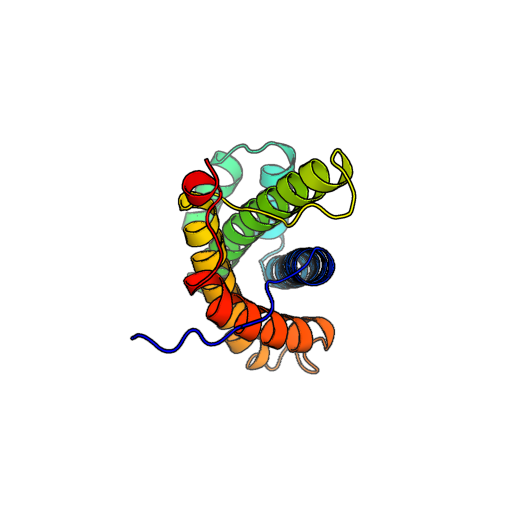19.148 7.393 -9.996 1.00 81.88 90 GLU A N 1
ATOM 727 C CA . GLU A 1 90 ? 20.600 7.175 -9.981 1.00 81.88 90 GLU A CA 1
ATOM 728 C C . GLU A 1 90 ? 21.154 6.635 -11.319 1.00 81.88 90 GLU A C 1
ATOM 730 O O . GLU A 1 90 ? 22.370 6.580 -11.527 1.00 81.88 90 GLU A O 1
ATOM 735 N N . HIS A 1 91 ? 20.275 6.280 -12.259 1.00 70.25 91 HIS A N 1
ATOM 736 C CA . HIS A 1 91 ? 20.582 5.760 -13.589 1.00 70.25 91 HIS A CA 1
ATOM 737 C C . HIS A 1 91 ? 20.131 6.735 -14.703 1.00 70.25 91 HIS A C 1
ATOM 739 O O . HIS A 1 91 ? 19.472 7.741 -14.441 1.00 70.25 91 HIS A O 1
ATOM 745 N N . PRO A 1 92 ? 20.510 6.512 -15.979 1.00 65.38 92 PRO A N 1
ATOM 746 C CA . PRO A 1 92 ? 20.080 7.379 -17.076 1.00 65.38 92 PRO A CA 1
ATOM 747 C C . PRO A 1 92 ? 18.548 7.452 -17.163 1.00 65.38 92 PRO A C 1
ATOM 749 O O . PRO A 1 92 ? 17.891 6.409 -17.154 1.00 65.38 92 PRO A O 1
ATOM 752 N N . PHE A 1 93 ? 18.013 8.672 -17.313 1.00 58.69 93 PHE A N 1
ATOM 753 C CA . PHE A 1 93 ? 16.580 9.028 -17.294 1.00 58.69 93 PHE A CA 1
ATOM 754 C C . PHE A 1 93 ? 15.666 8.181 -18.202 1.00 58.69 93 PHE A C 1
ATOM 756 O O . PHE A 1 93 ? 14.467 8.098 -17.948 1.00 58.69 93 PHE A O 1
ATOM 763 N N . ASP A 1 94 ? 16.219 7.540 -19.235 1.00 62.28 94 ASP A N 1
ATOM 764 C CA . ASP A 1 94 ? 15.475 6.721 -20.200 1.00 62.28 94 ASP A CA 1
ATOM 765 C C . ASP A 1 94 ? 15.398 5.229 -19.820 1.00 62.28 94 ASP A C 1
ATOM 767 O O . ASP A 1 94 ? 14.910 4.409 -20.601 1.00 62.28 94 ASP A O 1
ATOM 771 N N . SER A 1 95 ? 15.882 4.844 -18.635 1.00 63.62 95 SER A N 1
ATOM 772 C CA . SER A 1 95 ? 15.864 3.449 -18.184 1.00 63.62 95 SER A CA 1
ATOM 773 C C . SER A 1 95 ? 14.474 3.072 -17.647 1.00 63.62 95 SER A C 1
ATOM 775 O O . SER A 1 95 ? 14.028 3.651 -16.656 1.00 63.62 95 SER A O 1
ATOM 777 N N . PRO A 1 96 ? 13.758 2.109 -18.252 1.00 71.00 96 PRO A N 1
ATOM 778 C CA . PRO A 1 96 ? 12.477 1.643 -17.720 1.00 71.00 96 PRO A CA 1
ATOM 779 C C . PRO A 1 96 ? 12.629 0.955 -16.351 1.00 71.00 96 PRO A C 1
ATOM 781 O O . PRO A 1 96 ? 13.622 0.280 -16.081 1.00 71.00 96 PRO A O 1
ATOM 784 N N . LEU A 1 97 ? 11.605 1.092 -15.497 1.00 77.56 97 LEU A N 1
ATOM 785 C CA . LEU A 1 97 ? 11.562 0.503 -14.152 1.00 77.56 97 LEU A CA 1
ATOM 786 C C . LEU A 1 97 ? 11.337 -0.997 -14.222 1.00 77.56 97 LEU A C 1
ATOM 788 O O . LEU A 1 97 ? 10.206 -1.446 -14.334 1.00 77.56 97 LEU A O 1
ATOM 792 N N . TYR A 1 98 ? 12.387 -1.801 -14.155 1.00 82.12 98 TYR A N 1
ATOM 793 C CA . TYR A 1 98 ? 12.216 -3.248 -14.124 1.00 82.12 98 TYR A CA 1
ATOM 794 C C . TYR A 1 98 ? 12.107 -3.770 -12.701 1.00 82.12 98 TYR A C 1
ATOM 796 O O . TYR A 1 98 ? 12.919 -3.460 -11.834 1.00 82.12 98 TYR A O 1
ATOM 804 N N . PHE A 1 99 ? 11.129 -4.644 -12.501 1.00 86.06 99 PHE A N 1
ATOM 805 C CA . PHE A 1 99 ? 10.958 -5.393 -11.269 1.00 86.06 99 PHE A CA 1
ATOM 806 C C . PHE A 1 99 ? 11.387 -6.840 -11.481 1.00 86.06 99 PHE A C 1
ATOM 808 O O . PHE A 1 99 ? 11.241 -7.405 -12.571 1.00 86.06 99 PHE A O 1
ATOM 815 N N . SER A 1 100 ? 11.893 -7.446 -10.416 1.00 88.88 100 SER A N 1
ATOM 816 C CA . SER A 1 100 ? 12.055 -8.893 -10.322 1.00 88.88 100 SER A CA 1
ATOM 817 C C . SER A 1 100 ? 10.694 -9.598 -10.258 1.00 88.88 100 SER A C 1
ATOM 819 O O . SER A 1 100 ? 9.672 -8.999 -9.910 1.00 88.88 100 SER A O 1
ATOM 821 N N . GLU A 1 101 ? 10.652 -10.890 -10.570 1.00 89.00 101 GLU A N 1
ATOM 822 C CA . GLU A 1 101 ? 9.410 -11.671 -10.483 1.00 89.00 101 GLU A CA 1
ATOM 823 C C . GLU A 1 101 ? 8.780 -11.669 -9.065 1.00 89.00 101 GLU A C 1
ATOM 825 O O . GLU A 1 101 ? 7.555 -11.528 -8.972 1.00 89.00 101 GLU A O 1
ATOM 830 N N . PRO A 1 102 ? 9.541 -11.765 -7.952 1.00 90.06 102 PRO A N 1
ATOM 831 C CA . PRO A 1 102 ? 8.993 -11.595 -6.604 1.00 90.06 102 PRO A CA 1
ATOM 832 C C . PRO A 1 102 ? 8.320 -10.233 -6.383 1.00 90.06 102 PRO A C 1
ATOM 834 O O . PRO A 1 102 ? 7.214 -10.179 -5.847 1.00 90.06 102 PRO A O 1
ATOM 837 N N . GLU A 1 103 ? 8.930 -9.149 -6.859 1.00 91.38 103 GLU A N 1
ATOM 838 C CA . GLU A 1 103 ? 8.388 -7.791 -6.720 1.00 91.38 103 GLU A CA 1
ATOM 839 C C . GLU A 1 103 ? 7.118 -7.602 -7.544 1.00 91.38 103 GLU A C 1
ATOM 841 O O . GLU A 1 103 ? 6.143 -7.032 -7.062 1.00 91.38 103 GLU A O 1
ATOM 846 N N . ILE A 1 104 ? 7.067 -8.161 -8.758 1.00 90.06 104 ILE A N 1
ATOM 847 C CA . ILE A 1 104 ? 5.839 -8.176 -9.563 1.00 90.06 104 ILE A CA 1
ATOM 848 C C . ILE A 1 104 ? 4.710 -8.892 -8.817 1.00 90.06 104 ILE A C 1
ATOM 850 O O . ILE A 1 104 ? 3.566 -8.430 -8.838 1.00 90.06 104 ILE A O 1
ATOM 854 N N . ARG A 1 105 ? 4.991 -10.019 -8.152 1.00 89.69 105 ARG A N 1
ATOM 855 C CA . ARG A 1 105 ? 3.975 -10.728 -7.357 1.00 89.69 105 ARG A CA 1
ATOM 856 C C . ARG A 1 105 ? 3.510 -9.895 -6.169 1.00 89.69 105 ARG A C 1
ATOM 858 O O . ARG A 1 105 ? 2.299 -9.791 -5.973 1.00 89.69 105 ARG A O 1
ATOM 865 N N . GLN A 1 106 ? 4.439 -9.285 -5.437 1.00 91.31 106 GLN A N 1
ATOM 866 C CA . GLN A 1 106 ? 4.137 -8.412 -4.303 1.00 91.31 106 GLN A CA 1
ATOM 867 C C . GLN A 1 106 ? 3.283 -7.214 -4.734 1.00 91.31 106 GLN A C 1
ATOM 869 O O . GLN A 1 106 ? 2.210 -6.998 -4.176 1.00 91.31 106 GLN A O 1
ATOM 874 N N . LEU A 1 107 ? 3.678 -6.501 -5.793 1.00 91.94 107 LEU A N 1
ATOM 875 C CA . LEU A 1 107 ? 2.931 -5.360 -6.328 1.00 91.94 107 LEU A CA 1
ATOM 876 C C . LEU A 1 107 ? 1.538 -5.755 -6.806 1.00 91.94 107 LEU A C 1
ATOM 878 O O . LEU A 1 107 ? 0.570 -5.051 -6.539 1.00 91.94 107 LEU A O 1
ATOM 882 N N . ARG A 1 108 ? 1.401 -6.894 -7.495 1.00 92.06 108 ARG A N 1
ATOM 883 C CA . ARG A 1 108 ? 0.085 -7.38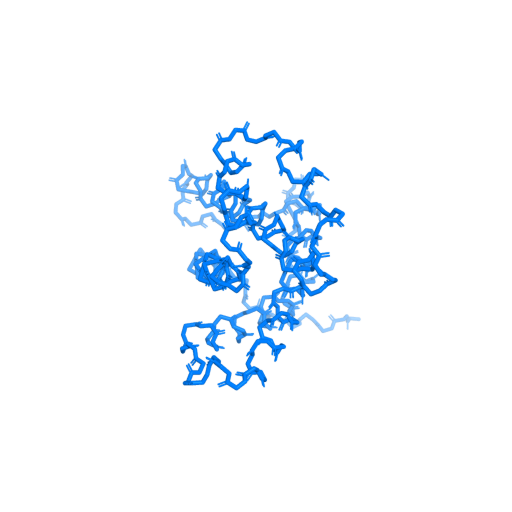5 -7.933 1.00 92.06 108 ARG A CA 1
ATOM 884 C C . ARG A 1 108 ? -0.827 -7.698 -6.759 1.00 92.06 108 ARG A C 1
ATOM 886 O O . ARG A 1 108 ? -2.013 -7.377 -6.823 1.00 92.06 108 ARG A O 1
ATOM 893 N N . TRP A 1 109 ? -0.291 -8.347 -5.731 1.00 92.94 109 TRP A N 1
ATOM 894 C CA . TRP A 1 109 ? -1.037 -8.633 -4.514 1.00 92.94 109 TRP A CA 1
ATOM 895 C C . TRP A 1 109 ? -1.468 -7.334 -3.825 1.00 92.94 109 TRP A C 1
ATOM 897 O O . TRP A 1 109 ? -2.659 -7.160 -3.571 1.00 92.94 109 TRP A O 1
ATOM 907 N N . LEU A 1 110 ? -0.542 -6.390 -3.645 1.00 93.88 110 LEU A N 1
ATOM 908 C CA . LEU A 1 110 ? -0.809 -5.110 -2.998 1.00 93.88 110 LEU A CA 1
ATOM 909 C C . LEU A 1 110 ? -1.833 -4.269 -3.766 1.00 93.88 110 LEU A C 1
ATOM 911 O O . LEU A 1 110 ? -2.785 -3.766 -3.184 1.00 93.88 110 LEU A O 1
ATOM 915 N N . ILE A 1 111 ? -1.704 -4.168 -5.089 1.00 93.50 111 ILE A N 1
ATOM 916 C CA . ILE A 1 111 ? -2.675 -3.475 -5.946 1.00 93.50 111 ILE A CA 1
ATOM 917 C C . ILE A 1 111 ? -4.068 -4.096 -5.814 1.00 93.50 111 ILE A C 1
ATOM 919 O O . ILE A 1 111 ? -5.063 -3.374 -5.749 1.00 93.50 111 ILE A O 1
ATOM 923 N N . GLY A 1 112 ? -4.152 -5.429 -5.764 1.00 92.38 112 GLY A N 1
ATOM 924 C CA . GLY A 1 112 ? -5.415 -6.133 -5.552 1.00 92.38 112 GLY A CA 1
ATOM 925 C C . GLY A 1 112 ? -6.024 -5.843 -4.179 1.00 92.38 112 GLY A C 1
ATOM 926 O O . GLY A 1 112 ? -7.224 -5.574 -4.086 1.00 92.38 112 GLY A O 1
ATOM 927 N N . LEU A 1 113 ? -5.196 -5.852 -3.131 1.00 92.38 113 LEU A N 1
ATOM 928 C CA . LEU A 1 113 ? -5.599 -5.512 -1.768 1.00 92.38 113 LEU A CA 1
ATOM 929 C C . LEU A 1 113 ? -6.123 -4.073 -1.701 1.00 92.38 113 LEU A C 1
ATOM 931 O O . LEU A 1 113 ? -7.264 -3.859 -1.297 1.00 92.38 113 LEU A O 1
ATOM 935 N N . SER A 1 114 ? -5.348 -3.103 -2.184 1.00 93.00 114 SER A N 1
ATOM 936 C CA . SER A 1 114 ? -5.701 -1.683 -2.164 1.00 93.00 114 SER A CA 1
ATOM 937 C C . SER A 1 114 ? -6.956 -1.380 -2.986 1.00 93.00 114 SER A C 1
ATOM 939 O O . SER A 1 114 ? -7.810 -0.620 -2.539 1.00 93.00 114 SER A O 1
ATOM 941 N N . GLU A 1 115 ? -7.147 -2.009 -4.153 1.00 92.81 115 GLU A N 1
ATOM 942 C CA . GLU A 1 115 ? -8.377 -1.849 -4.948 1.00 92.81 115 GLU A CA 1
ATOM 943 C C . GLU A 1 115 ? -9.618 -2.367 -4.209 1.00 92.81 115 GLU A C 1
ATOM 945 O O . GLU A 1 115 ? -10.668 -1.714 -4.229 1.00 92.81 115 GLU A O 1
ATOM 950 N N . SER A 1 116 ? -9.492 -3.513 -3.535 1.00 90.69 116 SER A N 1
ATOM 951 C CA . SER A 1 116 ? -10.554 -4.090 -2.708 1.00 90.69 116 SER A CA 1
ATOM 952 C C . SER A 1 116 ? -10.889 -3.186 -1.518 1.00 90.69 116 SER A C 1
ATOM 954 O O . SER A 1 116 ? -12.062 -2.885 -1.273 1.00 90.69 116 SER A O 1
ATOM 956 N N . THR A 1 117 ? -9.867 -2.684 -0.822 1.00 91.06 117 THR A N 1
ATOM 957 C CA . THR A 1 117 ? -10.017 -1.759 0.306 1.00 91.06 117 THR A CA 1
ATOM 958 C C . THR A 1 117 ? -10.688 -0.463 -0.124 1.00 91.06 117 THR A C 1
ATOM 960 O O . THR A 1 117 ? -11.701 -0.082 0.458 1.00 91.06 117 THR A O 1
ATOM 963 N N . LEU A 1 118 ? -10.209 0.177 -1.194 1.00 91.00 118 LEU A N 1
ATOM 964 C CA . LEU A 1 118 ? -10.802 1.402 -1.736 1.00 91.00 118 LEU A CA 1
ATOM 965 C C . LEU A 1 118 ? -12.276 1.208 -2.088 1.00 91.00 118 LEU A C 1
ATOM 967 O O . LEU A 1 118 ? -13.113 2.045 -1.756 1.00 91.00 118 LEU A O 1
ATOM 971 N N . ARG A 1 119 ? -12.620 0.075 -2.710 1.00 89.94 119 ARG A N 1
ATOM 972 C CA . ARG A 1 119 ? -14.011 -0.261 -3.029 1.00 89.94 119 ARG A CA 1
ATOM 973 C C . ARG A 1 119 ? -14.873 -0.372 -1.771 1.00 89.94 119 ARG A C 1
ATOM 975 O O . ARG A 1 119 ? -16.004 0.104 -1.782 1.00 89.94 119 ARG A O 1
ATOM 982 N N . ARG A 1 120 ? -14.360 -0.988 -0.702 1.00 88.38 120 ARG A N 1
ATOM 983 C CA . ARG A 1 120 ? -15.070 -1.096 0.583 1.00 88.38 120 ARG A CA 1
ATOM 984 C C . ARG A 1 120 ? -15.251 0.273 1.229 1.00 88.38 120 ARG A C 1
ATOM 986 O O . ARG A 1 120 ? -16.379 0.626 1.563 1.00 88.38 120 ARG A O 1
ATOM 993 N N . LEU A 1 121 ? -14.185 1.064 1.331 1.00 87.12 121 LEU A N 1
ATOM 994 C CA . LEU A 1 121 ? -14.221 2.395 1.942 1.00 87.12 121 LEU A CA 1
ATOM 995 C C . LEU A 1 121 ? -15.137 3.362 1.185 1.00 87.12 121 LEU A C 1
ATOM 997 O O . LEU A 1 121 ? -15.854 4.140 1.805 1.00 87.12 121 LEU A O 1
ATOM 1001 N N . GLN A 1 122 ? -15.218 3.252 -0.141 1.00 86.75 122 GLN A N 1
ATOM 1002 C CA . GLN A 1 122 ? -16.148 4.046 -0.946 1.00 86.75 122 GLN A CA 1
ATOM 1003 C C . GLN A 1 122 ? -17.624 3.784 -0.592 1.00 86.75 122 GLN A C 1
ATOM 1005 O O . GLN A 1 122 ? -18.468 4.645 -0.822 1.00 86.75 122 GLN A O 1
ATOM 1010 N N . THR A 1 123 ? -17.959 2.623 -0.017 1.00 86.50 123 THR A N 1
ATOM 1011 C CA . THR A 1 123 ? -19.327 2.328 0.455 1.00 86.50 123 THR A CA 1
ATOM 1012 C C . THR A 1 123 ? -19.610 2.835 1.873 1.00 86.50 123 THR A C 1
ATOM 1014 O O . THR A 1 123 ? -20.767 2.852 2.301 1.00 86.50 123 THR A O 1
ATOM 1017 N N . CYS A 1 124 ? -18.587 3.289 2.603 1.00 85.19 124 CYS A N 1
ATOM 1018 C CA . CYS A 1 124 ? -18.738 3.841 3.944 1.00 85.19 124 CYS A CA 1
ATOM 1019 C C . CYS A 1 124 ? -19.376 5.235 3.876 1.00 85.19 124 CYS A C 1
ATOM 1021 O O . CYS A 1 124 ? -18.818 6.168 3.299 1.00 85.19 124 CYS A O 1
ATOM 1023 N N . ARG A 1 125 ? -20.546 5.394 4.508 1.00 83.88 125 ARG A N 1
ATOM 1024 C CA . ARG A 1 125 ? -21.284 6.672 4.536 1.00 83.88 125 ARG A CA 1
ATOM 1025 C C . ARG A 1 125 ? -20.540 7.782 5.277 1.00 83.88 125 ARG A C 1
ATOM 1027 O O . ARG A 1 125 ? -20.670 8.938 4.903 1.00 83.88 125 ARG A O 1
ATOM 1034 N N . SER A 1 126 ? -19.767 7.426 6.301 1.00 85.31 126 SER A N 1
ATOM 1035 C CA . SER A 1 126 ? -18.945 8.362 7.079 1.00 85.31 126 SER A CA 1
ATOM 1036 C C . SER A 1 126 ? -17.809 8.990 6.271 1.00 85.31 126 SER A C 1
ATOM 1038 O O . SER A 1 126 ? -17.265 10.003 6.689 1.00 85.31 126 SER A O 1
ATOM 1040 N N . LEU A 1 127 ? -17.466 8.406 5.121 1.00 85.56 127 LEU A N 1
ATOM 1041 C CA . LEU A 1 127 ? -16.408 8.869 4.228 1.00 85.56 127 LEU A CA 1
ATOM 1042 C C . LEU A 1 127 ? -16.968 9.575 2.990 1.00 85.56 127 LEU A C 1
ATOM 1044 O O . LEU A 1 127 ? -16.289 9.629 1.973 1.00 85.56 127 LEU A O 1
ATOM 1048 N N . GLN A 1 128 ? -18.217 10.055 3.032 1.00 86.81 128 GLN A N 1
ATOM 1049 C CA . GLN A 1 128 ? -18.825 10.782 1.917 1.00 86.81 128 GLN A CA 1
ATOM 1050 C C . GLN A 1 128 ? -18.738 12.302 2.133 1.00 86.81 128 GLN A C 1
ATOM 1052 O O . GLN A 1 128 ? -19.169 12.777 3.185 1.00 86.81 128 GLN A O 1
ATOM 1057 N N . PRO A 1 129 ? -18.252 13.075 1.141 1.00 86.69 129 PRO A N 1
ATOM 1058 C CA . PRO A 1 129 ? -17.783 12.631 -0.177 1.00 86.69 129 PRO A CA 1
ATOM 1059 C C . PRO A 1 129 ? -16.445 11.876 -0.109 1.00 86.69 129 PRO A C 1
ATOM 1061 O O . PRO A 1 129 ? -15.544 12.266 0.630 1.00 86.69 129 PRO A O 1
ATOM 1064 N N . PHE A 1 130 ? -16.323 10.805 -0.900 1.00 87.19 130 PHE A N 1
ATOM 1065 C CA . PHE A 1 130 ? -15.085 10.025 -0.969 1.00 87.19 130 PHE A CA 1
ATOM 1066 C C . PHE A 1 130 ? -13.965 10.848 -1.633 1.00 87.19 130 PHE A C 1
ATOM 1068 O O . PHE A 1 130 ? -14.250 11.488 -2.652 1.00 87.19 130 PHE A O 1
ATOM 1075 N N . PRO A 1 131 ? -12.720 10.835 -1.113 1.00 89.75 131 PRO A N 1
ATOM 1076 C CA . PRO A 1 131 ? -11.622 11.619 -1.678 1.00 89.75 131 PRO A CA 1
ATOM 1077 C C . PRO A 1 131 ? -11.401 11.324 -3.167 1.00 89.75 131 PRO A C 1
ATOM 1079 O O . PRO A 1 131 ? -11.356 10.161 -3.585 1.00 89.75 131 PRO A O 1
ATOM 1082 N N . LEU A 1 132 ? -11.276 12.380 -3.975 1.00 90.25 132 LEU A N 1
ATOM 1083 C CA . LEU A 1 132 ? -11.156 12.265 -5.431 1.00 90.25 132 LEU A CA 1
ATOM 1084 C C . LEU A 1 132 ? -9.857 11.553 -5.823 1.00 90.25 132 LEU A C 1
ATOM 1086 O O . LEU A 1 132 ? -9.849 10.723 -6.732 1.00 90.25 132 LEU A O 1
ATOM 1090 N N . GLU A 1 133 ? -8.786 11.849 -5.098 1.00 92.06 133 GLU A N 1
ATOM 1091 C CA . GLU A 1 133 ? -7.449 11.281 -5.242 1.00 92.06 133 GLU A CA 1
ATOM 1092 C C . GLU A 1 133 ? -7.506 9.753 -5.132 1.00 92.06 133 GLU A C 1
ATOM 1094 O O . GLU A 1 133 ? -6.963 9.037 -5.973 1.00 92.06 133 GLU A O 1
ATOM 1099 N N . LEU A 1 134 ? -8.285 9.241 -4.176 1.00 92.06 134 LEU A N 1
ATOM 1100 C CA . LEU A 1 134 ? -8.488 7.809 -3.971 1.00 92.06 134 LEU A CA 1
ATOM 1101 C C . LEU A 1 134 ? -9.385 7.166 -5.047 1.00 92.06 134 LEU A C 1
ATOM 1103 O O . LEU A 1 134 ? -9.165 6.004 -5.406 1.00 92.06 134 LEU A O 1
ATOM 1107 N N . ASP A 1 135 ? -10.361 7.887 -5.623 1.00 91.50 135 ASP A N 1
ATOM 1108 C CA . ASP A 1 135 ? -11.112 7.388 -6.796 1.00 91.50 135 ASP A CA 1
ATOM 1109 C C . ASP A 1 135 ? -10.209 7.284 -8.035 1.00 91.50 135 ASP A C 1
ATOM 1111 O O . ASP A 1 135 ? -10.249 6.285 -8.767 1.00 91.50 135 ASP A O 1
ATOM 1115 N N . MET A 1 136 ? -9.360 8.290 -8.259 1.00 91.88 136 MET A N 1
ATOM 1116 C CA . MET A 1 136 ? -8.370 8.288 -9.337 1.00 91.88 136 MET A CA 1
ATOM 1117 C C . MET A 1 136 ? -7.347 7.167 -9.141 1.00 91.88 136 MET A C 1
ATOM 1119 O O . MET A 1 136 ? -7.117 6.373 -10.059 1.00 91.88 136 MET A O 1
ATOM 1123 N N . GLY A 1 137 ? -6.824 7.023 -7.927 1.00 92.69 137 GLY A N 1
ATOM 1124 C CA . GLY A 1 137 ? -5.923 5.949 -7.535 1.00 92.69 137 GLY A CA 1
ATOM 1125 C C . GLY A 1 137 ? -6.517 4.557 -7.763 1.00 92.69 137 GLY A C 1
ATOM 1126 O O . GLY A 1 137 ? -5.878 3.676 -8.341 1.00 92.69 137 GLY A O 1
ATOM 1127 N N . ARG A 1 138 ? -7.808 4.362 -7.466 1.00 91.88 138 ARG A N 1
ATOM 1128 C CA . ARG A 1 138 ? -8.517 3.109 -7.781 1.00 91.88 138 ARG A CA 1
ATOM 1129 C C . ARG A 1 138 ? -8.551 2.804 -9.286 1.00 91.88 138 ARG A C 1
ATOM 1131 O O . ARG A 1 138 ? -8.565 1.634 -9.687 1.00 91.88 138 ARG A O 1
ATOM 1138 N N . ARG A 1 139 ? -8.630 3.816 -10.158 1.00 91.69 139 ARG A N 1
ATOM 1139 C CA . ARG A 1 139 ? -8.556 3.621 -11.624 1.00 91.69 139 ARG A CA 1
ATOM 1140 C C . ARG A 1 139 ? -7.144 3.232 -12.048 1.00 91.69 139 ARG A C 1
ATOM 1142 O O . ARG A 1 139 ? -7.005 2.294 -12.833 1.00 91.69 139 ARG A O 1
ATOM 1149 N N . LEU A 1 140 ? -6.135 3.892 -11.484 1.00 92.62 140 LEU A N 1
ATOM 1150 C CA . LEU A 1 140 ? -4.727 3.571 -11.704 1.00 92.62 140 LEU A CA 1
ATOM 1151 C C . LEU A 1 140 ? -4.412 2.125 -11.297 1.00 92.62 140 LEU A C 1
ATOM 1153 O O . LEU A 1 140 ? -3.883 1.368 -12.103 1.00 92.62 140 LEU A O 1
ATOM 1157 N N . PHE A 1 141 ? -4.834 1.681 -10.114 1.00 93.56 141 PHE A 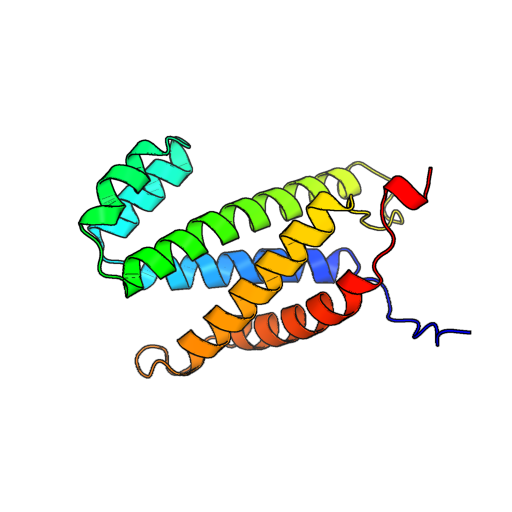N 1
ATOM 1158 C CA . PHE A 1 141 ? -4.646 0.297 -9.663 1.00 93.56 141 PHE A CA 1
ATOM 1159 C C . PHE A 1 141 ? -5.312 -0.732 -10.577 1.00 93.56 141 PHE A C 1
ATOM 1161 O O . PHE A 1 141 ? -4.712 -1.760 -10.891 1.00 93.56 141 PHE A O 1
ATOM 1168 N N . ARG A 1 142 ? -6.512 -0.449 -11.098 1.00 91.38 142 ARG A N 1
ATOM 1169 C CA . ARG A 1 142 ? -7.145 -1.322 -12.102 1.00 91.38 142 ARG A CA 1
ATOM 1170 C C . ARG A 1 142 ? -6.344 -1.401 -13.401 1.00 91.38 142 ARG A C 1
ATOM 1172 O O . ARG A 1 142 ? -6.309 -2.464 -14.020 1.00 91.38 142 ARG A O 1
ATOM 1179 N N . TYR A 1 143 ? -5.735 -0.299 -13.825 1.00 91.06 143 TYR A N 1
ATOM 1180 C CA . TYR A 1 143 ? -4.846 -0.261 -14.984 1.00 91.06 143 TYR A CA 1
ATOM 1181 C C . TYR A 1 143 ? -3.561 -1.065 -14.725 1.00 91.06 143 TYR A C 1
ATOM 1183 O O . TYR A 1 143 ? -3.285 -2.021 -15.452 1.00 91.06 143 TYR A O 1
ATOM 1191 N N . LEU A 1 144 ? -2.847 -0.771 -13.636 1.00 90.69 144 LEU A N 1
ATOM 1192 C CA . LEU A 1 144 ? -1.602 -1.447 -13.264 1.00 90.69 144 LEU A CA 1
ATOM 1193 C C . LEU A 1 144 ? -1.804 -2.949 -13.050 1.00 90.69 144 LEU A C 1
ATOM 1195 O O . LEU A 1 144 ? -1.043 -3.755 -13.578 1.00 90.69 144 LEU A O 1
ATOM 1199 N N . GLY A 1 145 ? -2.880 -3.354 -12.371 1.00 89.69 145 GLY A N 1
ATOM 1200 C CA . GLY A 1 145 ? -3.193 -4.764 -12.135 1.00 89.69 145 GLY A CA 1
ATOM 1201 C C . GLY A 1 145 ? -3.405 -5.574 -13.421 1.00 89.69 145 GLY A C 1
ATOM 1202 O O . GLY A 1 145 ? -3.087 -6.764 -13.459 1.00 89.69 145 GLY A O 1
ATOM 1203 N N . ARG A 1 146 ? -3.893 -4.942 -14.499 1.00 88.38 146 ARG A N 1
ATOM 1204 C CA . ARG A 1 146 ? -4.027 -5.589 -15.818 1.00 88.38 146 ARG A CA 1
ATOM 1205 C C . ARG A 1 146 ? -2.678 -5.762 -16.505 1.00 88.38 146 ARG A C 1
ATOM 1207 O O . ARG A 1 146 ? -2.447 -6.797 -17.126 1.00 88.38 146 ARG A O 1
ATOM 1214 N N . ILE A 1 147 ? -1.807 -4.765 -16.393 1.00 87.19 147 ILE A N 1
ATOM 1215 C CA . ILE A 1 147 ? -0.556 -4.707 -17.155 1.00 87.19 147 ILE A CA 1
ATOM 1216 C C . ILE A 1 147 ? 0.570 -5.459 -16.459 1.00 87.19 147 ILE A C 1
ATOM 1218 O O . ILE A 1 147 ? 1.363 -6.112 -17.131 1.00 87.19 147 ILE A O 1
ATOM 1222 N N . LEU A 1 148 ? 0.586 -5.485 -15.124 1.00 86.69 148 LEU A N 1
ATOM 1223 C CA . LEU A 1 148 ? 1.607 -6.179 -14.338 1.00 86.69 148 LEU A CA 1
ATOM 1224 C C . LEU A 1 148 ? 1.739 -7.672 -14.669 1.00 86.69 148 LEU A C 1
ATOM 1226 O O . LEU A 1 148 ? 2.804 -8.257 -14.503 1.00 86.69 148 LEU A O 1
ATOM 1230 N N . ARG A 1 149 ? 0.681 -8.308 -15.187 1.00 80.69 149 ARG A N 1
ATOM 1231 C CA . ARG A 1 149 ? 0.749 -9.690 -15.689 1.00 80.69 149 ARG A CA 1
ATOM 1232 C C . ARG A 1 149 ? 1.743 -9.842 -16.848 1.00 80.69 149 ARG A C 1
ATOM 1234 O O . ARG A 1 149 ? 2.403 -10.878 -16.959 1.00 80.69 149 ARG A O 1
ATOM 1241 N N . TYR A 1 150 ? 1.826 -8.829 -17.698 1.00 82.88 150 TYR A N 1
ATOM 1242 C CA . TYR A 1 150 ? 2.616 -8.805 -18.927 1.00 82.88 150 TYR A CA 1
ATOM 1243 C C . TYR A 1 150 ? 3.908 -7.995 -18.786 1.00 82.88 150 TYR A C 1
ATOM 1245 O O . TYR A 1 150 ? 4.663 -7.897 -19.745 1.00 82.88 150 TYR A O 1
ATOM 1253 N N . TYR A 1 151 ? 4.175 -7.446 -17.600 1.00 82.69 151 TYR A N 1
ATOM 1254 C CA . TYR A 1 151 ? 5.336 -6.602 -17.354 1.00 82.69 151 TYR A CA 1
ATOM 1255 C C . TYR A 1 151 ? 6.650 -7.377 -17.560 1.00 82.69 151 TYR A C 1
ATOM 1257 O O . TYR A 1 151 ? 6.767 -8.496 -17.053 1.00 82.69 151 TYR A O 1
ATOM 1265 N N . PRO A 1 152 ? 7.629 -6.846 -18.307 1.00 79.12 152 PRO A N 1
ATOM 1266 C CA . PRO A 1 152 ? 8.924 -7.494 -18.496 1.00 79.12 152 PRO A CA 1
ATOM 1267 C C . PRO A 1 152 ? 9.652 -7.633 -17.158 1.00 79.12 152 PRO A C 1
ATOM 1269 O O . PRO A 1 152 ? 9.681 -6.706 -16.351 1.00 79.12 152 PRO A O 1
ATOM 1272 N N . ARG A 1 153 ? 10.219 -8.816 -16.917 1.00 82.44 153 ARG A N 1
ATOM 1273 C CA . ARG A 1 153 ? 10.903 -9.130 -15.661 1.00 82.44 153 ARG A CA 1
ATOM 1274 C C . ARG A 1 153 ? 12.372 -8.782 -15.800 1.00 82.44 153 ARG A C 1
ATOM 1276 O O . ARG A 1 153 ? 12.950 -9.034 -16.858 1.00 82.44 153 ARG A O 1
ATOM 1283 N N . ARG A 1 154 ? 12.995 -8.285 -14.735 1.00 77.69 154 ARG A N 1
ATOM 1284 C CA . ARG A 1 154 ? 14.433 -7.991 -14.743 1.00 77.69 154 ARG A CA 1
ATOM 1285 C C . ARG A 1 154 ? 15.265 -9.220 -15.120 1.00 77.69 154 ARG A C 1
ATOM 1287 O O . ARG A 1 154 ? 16.216 -9.111 -15.878 1.00 77.69 154 ARG A O 1
ATOM 1294 N N . GLU A 1 155 ? 14.861 -10.400 -14.663 1.00 80.56 155 GLU A N 1
ATOM 1295 C CA . GLU A 1 155 ? 15.534 -11.671 -14.946 1.00 80.56 155 GLU A CA 1
ATOM 1296 C C . GLU A 1 155 ? 15.462 -12.083 -16.422 1.00 80.56 155 GLU A C 1
ATOM 1298 O O . GLU A 1 155 ? 16.281 -12.875 -16.865 1.00 80.56 155 GLU A O 1
ATOM 1303 N N . SER A 1 156 ? 14.496 -11.560 -17.184 1.00 69.62 156 SER A N 1
ATOM 1304 C CA . SER A 1 156 ? 14.345 -11.850 -18.619 1.00 69.62 156 SER A CA 1
ATOM 1305 C C . SER A 1 156 ? 15.172 -10.940 -19.534 1.00 69.62 156 SER A C 1
ATOM 1307 O O . SER A 1 156 ? 15.086 -11.071 -20.752 1.00 69.62 156 SER A O 1
ATOM 1309 N N . LEU A 1 157 ? 15.928 -10.004 -18.954 1.00 62.16 157 LEU A N 1
ATOM 1310 C CA . LEU A 1 157 ? 16.759 -9.027 -19.667 1.00 62.16 157 LEU A CA 1
ATOM 1311 C C . LEU A 1 157 ? 18.260 -9.341 -19.590 1.00 62.16 157 LEU A C 1
ATOM 1313 O O . LEU A 1 157 ? 19.041 -8.685 -20.278 1.00 62.16 157 LEU A O 1
ATOM 1317 N N . ASN A 1 158 ? 18.636 -10.310 -18.751 1.00 49.81 158 ASN A N 1
ATOM 1318 C CA . ASN A 1 158 ? 19.991 -10.845 -18.615 1.00 49.81 158 ASN A CA 1
ATOM 1319 C C . ASN A 1 158 ? 20.168 -12.076 -19.508 1.00 49.81 158 ASN A C 1
ATOM 1321 O O . ASN A 1 158 ? 21.301 -12.275 -19.996 1.00 49.81 158 ASN A O 1
#

Organism: NCBI:txid2045280

Radius of gyration: 17.17 Å; chains: 1; bounding box: 42×29×53 Å

Foldseek 3Di:
DPDPPPDPDDALVLLVLLLVLLVVLLVVLLVPADPQLNVLLVVCVVPVDCCSVVVCQVVDDPSNNLSVVLNVLSVVSNVVSVVQSVVCVVDPVPDGRAAAPVVLVSLLVNLVSLLVSLVVVVPDPVCPVPDPSNVVSNVSSVSCNVCSVVGDHPVNVD